Protein AF-A0A661MXR3-F1 (afdb_monomer)

Structure (mmCIF, N/CA/C/O backbone):
data_AF-A0A661MXR3-F1
#
_entry.id   AF-A0A661MXR3-F1
#
loop_
_atom_site.group_PDB
_atom_site.id
_atom_site.type_symbol
_atom_site.label_atom_id
_atom_site.label_alt_id
_atom_site.label_comp_id
_atom_site.label_asym_id
_atom_site.label_entity_id
_atom_site.label_seq_id
_atom_site.pdbx_PDB_ins_code
_atom_site.Cartn_x
_atom_site.Cartn_y
_atom_site.Cartn_z
_atom_site.occupancy
_atom_site.B_iso_or_equiv
_atom_site.auth_seq_id
_atom_site.auth_comp_id
_atom_site.auth_asym_id
_atom_site.auth_atom_id
_atom_site.pdbx_PDB_model_num
ATOM 1 N N . ASP A 1 1 ? 18.580 2.799 -24.606 1.00 58.06 1 ASP A N 1
ATOM 2 C CA . ASP A 1 1 ? 18.502 1.348 -24.754 1.00 58.06 1 ASP A CA 1
ATOM 3 C C . ASP A 1 1 ? 19.171 0.788 -23.527 1.00 58.06 1 ASP A C 1
ATOM 5 O O . ASP A 1 1 ? 20.392 0.805 -23.461 1.00 58.06 1 ASP A O 1
ATOM 9 N N . VAL A 1 2 ? 18.371 0.580 -22.491 1.00 58.44 2 VAL A N 1
ATOM 10 C CA . VAL A 1 2 ? 18.793 -0.063 -21.249 1.00 58.44 2 VAL A CA 1
ATOM 11 C C . VAL A 1 2 ? 17.597 -0.907 -20.871 1.00 58.44 2 VAL A C 1
ATOM 13 O O . VAL A 1 2 ? 16.638 -0.423 -20.278 1.00 58.44 2 VAL A O 1
ATOM 16 N N . ASP A 1 3 ? 17.638 -2.128 -21.373 1.00 71.06 3 ASP A N 1
ATOM 17 C CA . ASP A 1 3 ? 17.181 -3.261 -20.598 1.00 71.06 3 ASP A CA 1
ATOM 18 C C . ASP A 1 3 ? 17.838 -3.170 -19.209 1.00 71.06 3 ASP A C 1
ATOM 20 O O . ASP A 1 3 ? 19.036 -2.884 -19.102 1.00 71.06 3 ASP A O 1
ATOM 24 N N . CYS A 1 4 ? 17.045 -3.270 -18.146 1.00 84.00 4 CYS A N 1
ATOM 25 C CA . CYS A 1 4 ? 17.552 -3.149 -16.787 1.00 84.00 4 CYS A CA 1
ATOM 26 C C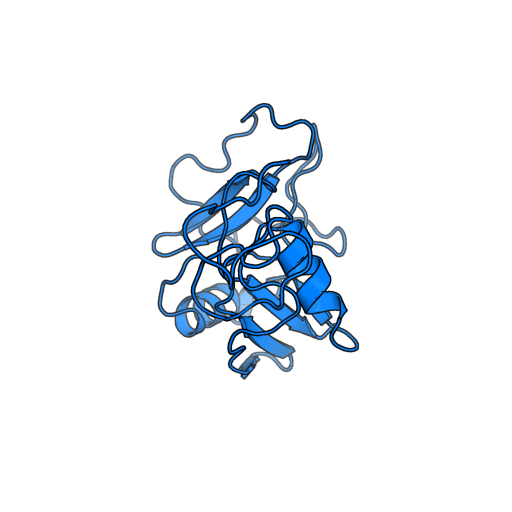 . CYS A 1 4 ? 18.459 -4.335 -16.410 1.00 84.00 4 CYS A C 1
ATOM 28 O O . CYS A 1 4 ? 19.285 -4.182 -15.503 1.00 84.00 4 CYS A O 1
ATOM 30 N N . ASP A 1 5 ? 18.405 -5.445 -17.160 1.00 83.00 5 ASP A N 1
ATOM 31 C CA . ASP A 1 5 ? 19.379 -6.534 -17.094 1.00 83.00 5 ASP A CA 1
ATOM 32 C C . ASP A 1 5 ? 19.699 -7.127 -18.483 1.00 83.00 5 ASP A C 1
ATOM 34 O O . ASP A 1 5 ? 19.143 -8.138 -18.895 1.00 83.00 5 ASP A O 1
ATOM 38 N N . ASP A 1 6 ? 20.712 -6.574 -19.168 1.00 83.19 6 ASP A N 1
ATOM 39 C CA . ASP A 1 6 ? 21.230 -7.080 -20.459 1.00 83.19 6 ASP A CA 1
ATOM 40 C C . ASP A 1 6 ? 21.645 -8.583 -20.450 1.00 83.19 6 ASP A C 1
ATOM 42 O O . ASP A 1 6 ? 21.959 -9.164 -21.500 1.00 83.19 6 ASP A O 1
ATOM 46 N N . GLY A 1 7 ? 21.762 -9.208 -19.270 1.00 87.56 7 GLY A N 1
ATOM 47 C CA . GLY A 1 7 ? 22.119 -10.613 -19.081 1.00 87.56 7 GLY A CA 1
ATOM 48 C C . GLY A 1 7 ? 20.931 -11.576 -19.040 1.00 87.56 7 GLY A C 1
ATOM 49 O O . GLY A 1 7 ? 21.141 -12.782 -19.240 1.00 87.56 7 GLY A O 1
ATOM 50 N N . ASP A 1 8 ? 19.714 -11.074 -18.827 1.00 88.38 8 ASP A N 1
ATOM 51 C CA . ASP A 1 8 ? 18.491 -11.867 -18.741 1.00 88.38 8 ASP A CA 1
ATOM 52 C C . ASP A 1 8 ? 17.531 -11.499 -19.876 1.00 88.38 8 ASP A C 1
ATOM 54 O O . ASP A 1 8 ? 17.196 -10.353 -20.098 1.00 88.38 8 ASP A O 1
ATOM 58 N N . ARG A 1 9 ? 17.073 -12.500 -20.629 1.00 89.44 9 ARG A N 1
ATOM 59 C CA . ARG A 1 9 ? 16.152 -12.273 -21.756 1.00 89.44 9 ARG A CA 1
ATOM 60 C C . ARG A 1 9 ? 14.691 -12.170 -21.331 1.00 89.44 9 ARG A C 1
ATOM 62 O O . ARG A 1 9 ? 13.852 -11.932 -22.195 1.00 89.44 9 ARG A O 1
ATOM 69 N N . ASP A 1 10 ? 14.398 -12.511 -20.080 1.00 90.38 10 ASP A N 1
ATOM 70 C CA . ASP A 1 10 ? 13.061 -12.435 -19.499 1.00 90.38 10 ASP A CA 1
ATOM 71 C C . ASP A 1 10 ? 12.839 -11.096 -18.776 1.00 90.38 10 ASP A C 1
ATOM 73 O O . ASP A 1 10 ? 11.707 -10.818 -18.388 1.00 90.38 10 ASP A O 1
ATOM 77 N N . IL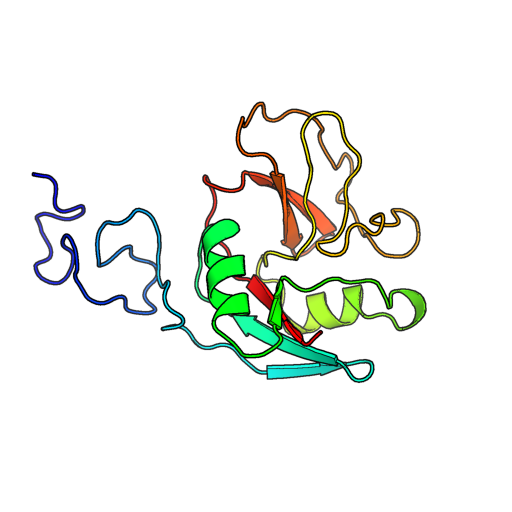E A 1 11 ? 13.895 -10.292 -18.615 1.00 92.25 11 ILE A N 1
ATOM 78 C CA . ILE A 1 11 ? 13.859 -8.933 -18.081 1.00 92.25 11 ILE A CA 1
ATOM 79 C C . ILE A 1 11 ? 14.088 -8.005 -19.267 1.00 92.25 11 ILE A C 1
ATOM 81 O O . ILE A 1 11 ? 15.059 -8.194 -19.982 1.00 92.25 11 ILE A O 1
ATOM 85 N N . HIS A 1 12 ? 13.144 -7.115 -19.555 1.00 91.44 12 HIS A N 1
ATOM 86 C CA . HIS A 1 12 ? 13.248 -6.105 -20.610 1.00 91.44 12 HIS A CA 1
ATOM 87 C C . HIS A 1 12 ? 11.999 -5.213 -20.611 1.00 91.44 12 HIS A C 1
ATOM 89 O O . HIS A 1 12 ? 10.927 -5.672 -20.220 1.00 91.44 12 HIS A O 1
ATOM 95 N N . PRO A 1 13 ? 12.051 -4.010 -21.218 1.00 93.00 13 PRO A N 1
ATOM 96 C CA . PRO A 1 13 ? 10.879 -3.164 -21.437 1.00 93.00 13 PRO A CA 1
ATOM 97 C C . PRO A 1 13 ? 9.631 -3.927 -21.914 1.00 93.00 13 PRO A C 1
ATOM 99 O O . PRO A 1 13 ? 9.623 -4.494 -23.015 1.00 93.00 13 PRO A O 1
ATOM 102 N N . GLY A 1 14 ? 8.578 -3.930 -21.093 1.00 88.56 14 GLY A N 1
ATOM 103 C CA . GLY A 1 14 ? 7.288 -4.567 -21.388 1.00 88.56 14 GLY A CA 1
ATOM 104 C C . GLY A 1 14 ? 7.259 -6.098 -21.289 1.00 88.56 14 GLY A C 1
ATOM 105 O O . GLY A 1 14 ? 6.407 -6.726 -21.933 1.00 88.56 14 GLY A O 1
ATOM 106 N N . ALA A 1 15 ? 8.191 -6.715 -20.555 1.00 92.62 15 ALA A N 1
ATOM 107 C CA . ALA A 1 15 ? 8.048 -8.101 -20.114 1.00 92.62 15 ALA A CA 1
ATOM 108 C C . ALA A 1 15 ? 6.822 -8.271 -19.191 1.00 92.62 15 ALA A C 1
ATOM 110 O O . ALA A 1 15 ? 6.113 -7.323 -18.879 1.00 92.62 15 ALA A O 1
ATOM 111 N N . ALA A 1 16 ? 6.508 -9.511 -18.815 1.00 91.94 16 ALA A N 1
ATOM 112 C CA . ALA A 1 16 ? 5.446 -9.769 -17.846 1.00 91.94 16 ALA A CA 1
ATOM 113 C C . ALA A 1 16 ? 6.056 -9.937 -16.456 1.00 91.94 16 ALA A C 1
ATOM 115 O O . ALA A 1 16 ? 6.914 -10.810 -16.293 1.00 91.94 16 ALA A O 1
ATOM 116 N N . GLU A 1 17 ? 5.539 -9.191 -15.483 1.00 91.81 17 GLU A N 1
ATOM 117 C CA . GLU A 1 17 ? 5.926 -9.332 -14.083 1.00 91.81 17 GLU A CA 1
ATOM 118 C C . GLU A 1 17 ? 5.698 -10.737 -13.534 1.00 91.81 17 GLU A C 1
ATOM 120 O O . GLU A 1 17 ? 4.746 -11.463 -13.872 1.00 91.81 17 GLU A O 1
ATOM 125 N N . ARG A 1 18 ? 6.587 -11.108 -12.622 1.00 91.31 18 ARG A N 1
ATOM 126 C CA . ARG A 1 18 ? 6.559 -12.334 -11.836 1.00 91.31 18 ARG A CA 1
ATOM 127 C C . ARG A 1 18 ? 6.728 -11.924 -10.391 1.00 91.31 18 ARG A C 1
ATOM 129 O O . ARG A 1 18 ? 7.462 -11.005 -10.122 1.00 91.31 18 ARG A O 1
ATOM 136 N N . CYS A 1 19 ? 6.101 -12.651 -9.470 1.00 91.12 19 CYS A N 1
ATOM 137 C CA . CYS A 1 19 ? 6.329 -12.447 -8.041 1.00 91.12 19 CYS A CA 1
ATOM 138 C C . CYS A 1 19 ? 7.705 -13.012 -7.628 1.00 91.12 19 CYS A C 1
ATOM 140 O O . CYS A 1 19 ? 7.780 -14.108 -7.054 1.00 91.12 19 CYS A O 1
ATOM 142 N N . ASP A 1 20 ? 8.783 -12.329 -8.006 1.00 90.56 20 ASP A N 1
ATOM 143 C CA . ASP A 1 20 ? 10.175 -12.717 -7.754 1.00 90.56 20 ASP A CA 1
ATOM 144 C C . ASP A 1 20 ? 11.054 -11.582 -7.189 1.00 90.56 20 ASP A C 1
ATOM 146 O O . ASP A 1 20 ? 12.213 -11.828 -6.829 1.00 90.56 20 ASP A O 1
ATOM 150 N N . GLY A 1 21 ? 10.487 -10.387 -7.001 1.00 87.75 21 GLY A N 1
ATOM 151 C CA . GLY A 1 21 ? 11.150 -9.218 -6.432 1.00 87.75 21 GLY A CA 1
ATOM 152 C C . GLY A 1 21 ? 12.089 -8.498 -7.404 1.00 87.75 21 GLY A C 1
ATOM 153 O O . GLY A 1 21 ? 12.871 -7.635 -6.963 1.00 87.75 21 GLY A O 1
ATOM 154 N N . ALA A 1 22 ? 12.059 -8.867 -8.688 1.00 89.81 22 ALA A N 1
ATOM 155 C CA . ALA A 1 22 ? 12.684 -8.132 -9.777 1.00 89.81 22 ALA A CA 1
ATOM 156 C C . ALA A 1 22 ? 11.663 -7.219 -10.472 1.00 89.81 22 ALA A C 1
ATOM 158 O O . ALA A 1 22 ? 10.463 -7.407 -10.358 1.00 89.81 22 ALA A O 1
ATOM 159 N N . ASP A 1 23 ? 12.183 -6.208 -11.159 1.00 90.19 23 ASP A N 1
ATOM 160 C CA . ASP A 1 23 ? 11.438 -5.369 -12.099 1.00 90.19 23 ASP A CA 1
ATOM 161 C C . ASP A 1 23 ? 11.628 -6.048 -13.460 1.00 90.19 23 ASP A C 1
ATOM 163 O O . ASP A 1 23 ? 12.707 -5.932 -14.055 1.00 90.19 23 ASP A O 1
ATOM 167 N N . ASN A 1 24 ? 10.696 -6.921 -13.860 1.00 91.88 24 ASN A N 1
ATOM 168 C CA . ASN A 1 24 ? 10.880 -7.714 -15.076 1.00 91.88 24 ASN A CA 1
ATOM 169 C C . ASN A 1 24 ? 10.642 -6.853 -16.317 1.00 91.88 24 ASN A C 1
ATOM 171 O O . ASN A 1 24 ? 11.283 -7.079 -17.347 1.00 91.88 24 ASN A O 1
ATOM 175 N N . ASP A 1 25 ? 9.730 -5.891 -16.244 1.00 93.06 25 ASP A N 1
ATOM 176 C CA . ASP A 1 25 ? 9.352 -5.055 -17.374 1.00 93.06 25 ASP A CA 1
ATOM 177 C C . ASP A 1 25 ? 10.120 -3.721 -17.476 1.00 93.06 25 ASP A C 1
ATOM 179 O O . ASP A 1 25 ? 9.945 -2.984 -18.454 1.00 93.06 25 ASP A O 1
ATOM 183 N N . CYS A 1 26 ? 11.045 -3.478 -16.544 1.00 90.62 26 CYS A N 1
ATOM 184 C CA . CYS A 1 26 ? 11.930 -2.322 -16.429 1.00 90.62 26 CYS A CA 1
ATOM 185 C C . CYS A 1 26 ? 11.194 -0.973 -16.345 1.00 90.62 26 CYS A C 1
ATOM 187 O O . CYS A 1 26 ? 11.698 0.035 -16.873 1.00 90.62 26 CYS A O 1
ATOM 189 N N . ASP A 1 27 ? 10.009 -0.933 -15.731 1.00 88.81 27 ASP A N 1
ATOM 190 C CA . ASP A 1 27 ? 9.222 0.291 -15.555 1.00 88.81 27 ASP A CA 1
ATOM 191 C C . ASP A 1 27 ? 9.547 1.071 -14.266 1.00 88.81 27 ASP A C 1
ATOM 193 O O . ASP A 1 27 ? 9.159 2.241 -14.131 1.00 88.81 27 ASP A O 1
ATOM 197 N N . GLY A 1 28 ? 10.357 0.482 -13.379 1.00 85.56 28 GLY A N 1
ATOM 198 C CA . GLY A 1 28 ? 10.746 1.041 -12.086 1.00 85.56 28 GLY A CA 1
ATOM 199 C C . GLY A 1 28 ? 9.929 0.525 -10.899 1.00 85.56 28 GLY A C 1
ATOM 200 O O . GLY A 1 28 ? 10.173 0.980 -9.776 1.00 85.56 28 GLY A O 1
ATOM 201 N N . SER A 1 29 ? 9.006 -0.404 -11.130 1.00 84.81 29 SER A N 1
ATOM 202 C CA . SER A 1 29 ? 8.191 -1.097 -10.130 1.00 84.81 29 SER A CA 1
ATOM 203 C C . SER A 1 29 ? 8.545 -2.581 -10.123 1.00 84.81 29 SER A C 1
ATOM 205 O O . SER A 1 29 ? 9.214 -3.076 -11.017 1.00 84.81 29 SER A O 1
ATOM 207 N N . ARG A 1 30 ? 8.196 -3.295 -9.055 1.00 89.00 30 ARG A N 1
ATOM 208 C CA . ARG A 1 30 ? 8.478 -4.730 -8.948 1.00 89.00 30 ARG A CA 1
ATOM 209 C C . ARG A 1 30 ? 7.215 -5.459 -8.576 1.00 89.00 30 ARG A C 1
ATOM 211 O O . ARG A 1 30 ? 6.523 -5.036 -7.647 1.00 89.00 30 ARG A O 1
ATOM 218 N N . ASP A 1 31 ? 6.974 -6.597 -9.208 1.00 87.94 31 ASP A N 1
ATOM 219 C CA . ASP A 1 31 ? 5.842 -7.461 -8.896 1.00 87.94 31 ASP A CA 1
ATOM 220 C C . ASP A 1 31 ? 4.476 -6.728 -8.942 1.00 87.94 31 ASP A C 1
ATOM 222 O O . ASP A 1 31 ? 3.531 -7.095 -8.218 1.00 87.94 31 ASP A O 1
ATOM 226 N N . GLU A 1 32 ? 4.343 -5.662 -9.738 1.00 85.06 32 GLU A N 1
ATOM 227 C CA . GLU A 1 32 ? 3.104 -4.899 -9.837 1.00 85.06 32 GLU A CA 1
ATOM 228 C C . GLU A 1 32 ? 2.023 -5.658 -10.634 1.00 85.06 32 GLU A C 1
ATOM 230 O O . GLU A 1 32 ? 2.118 -6.849 -10.939 1.00 85.06 32 GLU A O 1
ATOM 235 N N . GLY A 1 33 ? 0.860 -5.034 -10.839 1.00 81.06 33 GLY A N 1
ATOM 236 C CA . GLY A 1 33 ? -0.256 -5.683 -11.543 1.00 81.06 33 GLY A CA 1
ATOM 237 C C . GLY A 1 33 ? -0.934 -6.836 -10.782 1.00 81.06 33 GLY A C 1
ATOM 238 O O . GLY A 1 33 ? -1.797 -7.518 -11.338 1.00 81.06 33 GLY A O 1
ATOM 239 N N . GLY A 1 34 ? -0.603 -7.045 -9.503 1.00 79.94 34 GLY A N 1
ATOM 240 C CA . GLY A 1 34 ? -1.254 -8.041 -8.645 1.00 79.94 34 GLY A CA 1
ATOM 241 C C . GLY A 1 34 ? -0.810 -9.482 -8.916 1.00 79.94 34 GLY A C 1
ATOM 242 O O . GLY A 1 34 ? -1.594 -10.412 -8.712 1.00 79.94 34 GLY A O 1
ATOM 243 N N . VAL A 1 35 ? 0.427 -9.678 -9.384 1.00 85.56 35 VAL A N 1
ATOM 244 C CA . VAL A 1 35 ? 0.997 -11.012 -9.653 1.00 85.56 35 VAL A CA 1
ATOM 245 C C . VAL A 1 35 ? 1.333 -11.792 -8.377 1.00 85.56 35 VAL A C 1
ATOM 247 O O . VAL A 1 35 ? 1.345 -13.027 -8.391 1.00 85.56 35 VAL A O 1
ATOM 250 N N . CYS A 1 36 ? 1.581 -11.097 -7.263 1.00 88.50 36 CYS A N 1
ATOM 251 C CA . CYS A 1 36 ? 1.878 -11.723 -5.978 1.00 88.50 36 CYS A CA 1
ATOM 252 C C . CYS A 1 36 ? 0.632 -12.154 -5.190 1.00 88.50 36 CYS A C 1
ATOM 254 O O . CYS A 1 36 ? -0.446 -11.571 -5.329 1.00 88.50 36 CYS A O 1
ATOM 256 N N . PRO A 1 37 ? 0.771 -13.147 -4.287 1.00 88.75 37 PRO A N 1
ATOM 257 C CA . PRO A 1 37 ? -0.287 -13.510 -3.359 1.00 88.75 37 PRO A CA 1
ATOM 258 C C . PRO A 1 37 ? -0.747 -12.328 -2.499 1.00 88.75 37 PRO A C 1
ATOM 260 O O . PRO A 1 37 ? 0.056 -11.615 -1.901 1.00 88.75 37 PRO A O 1
ATOM 263 N N . CYS A 1 38 ? -2.063 -12.217 -2.354 1.00 91.50 38 CYS A N 1
ATOM 264 C CA . CYS A 1 38 ? -2.706 -11.297 -1.426 1.00 91.50 38 CYS A CA 1
ATOM 265 C C . CYS A 1 38 ? -3.647 -12.079 -0.498 1.00 91.50 38 CYS A C 1
ATOM 267 O O . CYS A 1 38 ? -4.847 -12.175 -0.779 1.00 91.50 38 CYS A O 1
ATOM 269 N N . PRO A 1 39 ? -3.137 -12.710 0.580 1.00 93.50 39 PRO A N 1
ATOM 270 C CA . PRO A 1 39 ? -3.984 -13.327 1.590 1.00 93.50 39 PRO A CA 1
ATOM 271 C C . PRO A 1 39 ? -5.096 -12.396 2.075 1.00 93.50 39 PRO A C 1
ATOM 273 O O . PRO A 1 39 ? -4.874 -11.217 2.345 1.00 93.50 39 PRO A O 1
ATOM 276 N N . THR A 1 40 ? -6.301 -12.949 2.195 1.00 94.75 40 THR A N 1
ATOM 277 C CA . THR A 1 40 ? -7.486 -12.225 2.656 1.00 94.75 40 THR A CA 1
ATOM 278 C C . THR A 1 40 ? -7.765 -12.530 4.121 1.00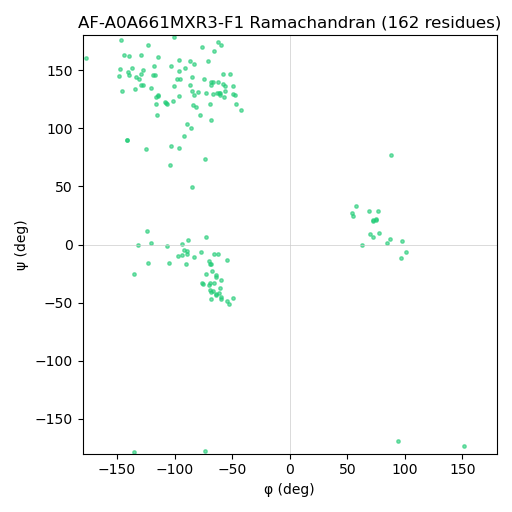 94.75 40 THR A C 1
ATOM 280 O O . THR A 1 40 ? -7.760 -13.698 4.518 1.00 94.75 40 THR A O 1
ATOM 283 N N . ALA A 1 41 ? -8.090 -11.507 4.909 1.00 95.00 41 ALA A N 1
ATOM 284 C CA . ALA A 1 41 ? -8.609 -11.682 6.262 1.00 95.00 41 ALA A CA 1
ATOM 285 C C . ALA A 1 41 ? -9.669 -10.624 6.595 1.00 95.00 41 ALA A C 1
ATOM 287 O O . ALA A 1 41 ? -9.783 -9.609 5.915 1.00 95.00 41 ALA A O 1
ATOM 288 N N . THR A 1 42 ? -10.466 -10.872 7.633 1.00 95.06 42 THR A N 1
ATOM 289 C CA . THR A 1 42 ? -11.566 -9.984 8.041 1.00 95.06 42 THR A CA 1
ATOM 2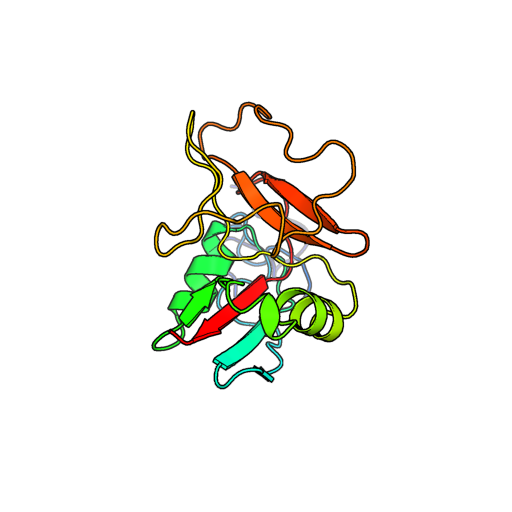90 C C . THR A 1 42 ? -11.466 -9.626 9.516 1.00 95.06 42 THR A C 1
ATOM 292 O O . THR A 1 42 ? -11.264 -10.519 10.344 1.00 95.06 42 THR A O 1
ATOM 295 N N . HIS A 1 43 ? -11.703 -8.360 9.849 1.00 93.38 43 HIS A N 1
ATOM 296 C CA . HIS A 1 43 ? -11.750 -7.842 11.220 1.00 93.38 43 HIS A CA 1
ATOM 297 C C . HIS A 1 43 ? -12.747 -6.692 11.295 1.00 93.38 43 HIS A C 1
ATOM 299 O O . HIS A 1 43 ? -12.924 -5.988 10.314 1.00 93.38 43 HIS A O 1
ATOM 305 N N . GLY A 1 44 ? -13.468 -6.539 12.406 1.00 90.50 44 GLY A N 1
ATOM 306 C CA . GLY A 1 44 ? -14.413 -5.421 12.577 1.00 90.50 44 GLY A CA 1
ATOM 307 C C . GLY A 1 44 ? -15.606 -5.368 11.602 1.00 90.50 44 GLY A C 1
ATOM 308 O O . GLY A 1 44 ? -16.456 -4.505 11.747 1.00 90.50 44 GLY A O 1
ATOM 309 N N . GLY A 1 45 ? -15.728 -6.305 10.654 1.00 89.94 45 GLY A N 1
ATOM 310 C CA . GLY A 1 45 ? -16.686 -6.226 9.539 1.00 89.94 45 GLY A CA 1
ATOM 311 C C . GLY A 1 45 ? -16.054 -5.783 8.213 1.00 89.94 45 GLY A C 1
ATOM 312 O O . GLY A 1 45 ? -16.711 -5.871 7.180 1.00 89.94 45 GLY A O 1
ATOM 313 N N . HIS A 1 46 ? -14.777 -5.407 8.241 1.00 90.94 46 HIS A N 1
ATOM 314 C CA . HIS A 1 46 ? -13.962 -5.007 7.104 1.00 90.94 46 HIS A CA 1
ATOM 315 C C . HIS A 1 46 ? -13.227 -6.217 6.516 1.00 90.94 46 HIS A C 1
ATOM 317 O O . HIS A 1 46 ? -12.950 -7.207 7.209 1.00 90.94 46 HIS A O 1
ATOM 323 N N . THR A 1 47 ? -12.935 -6.153 5.216 1.00 95.12 47 THR A N 1
ATOM 324 C CA . THR A 1 47 ? -12.164 -7.175 4.496 1.00 95.12 47 THR A CA 1
ATOM 325 C C . THR A 1 47 ? -10.848 -6.578 4.036 1.00 95.12 47 THR A C 1
ATOM 327 O O . THR A 1 47 ? -10.846 -5.559 3.354 1.00 95.12 47 THR A O 1
ATOM 330 N N . TYR A 1 48 ? -9.752 -7.261 4.352 1.00 95.88 48 TYR A N 1
ATOM 331 C CA . TYR A 1 48 ? -8.397 -6.810 4.074 1.00 95.88 48 TYR A CA 1
ATOM 332 C C . TYR A 1 48 ? -7.674 -7.779 3.146 1.00 95.88 48 TYR A C 1
ATOM 334 O O . T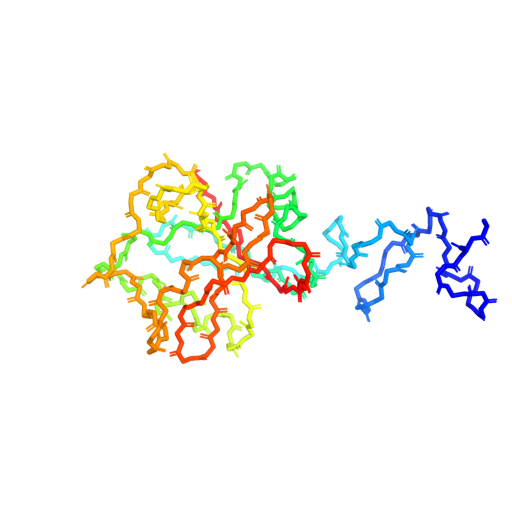YR A 1 48 ? -7.849 -9.000 3.254 1.00 95.88 48 TYR A O 1
ATOM 342 N N . PHE A 1 49 ? -6.815 -7.236 2.289 1.00 95.38 49 PHE A N 1
ATOM 343 C CA . PHE A 1 49 ? -5.835 -7.990 1.512 1.00 95.38 49 PHE A CA 1
ATOM 344 C C . PHE A 1 49 ? -4.426 -7.616 1.958 1.00 95.38 49 PHE A C 1
ATOM 346 O O . PHE A 1 49 ? -4.086 -6.439 1.984 1.00 95.38 49 PHE A O 1
ATOM 353 N N . PHE A 1 50 ? -3.612 -8.616 2.285 1.00 94.31 50 PHE A N 1
ATOM 354 C CA . PHE A 1 50 ? -2.222 -8.449 2.711 1.00 94.31 50 PHE A CA 1
ATOM 355 C C . PHE A 1 50 ? -1.301 -8.821 1.556 1.00 94.31 50 PHE A C 1
ATOM 357 O O . PHE A 1 50 ? -0.890 -9.969 1.434 1.00 94.31 50 PHE A O 1
ATOM 364 N N . CYS A 1 51 ? -1.035 -7.885 0.658 1.00 93.00 51 CYS A N 1
ATOM 365 C CA . CYS A 1 51 ? -0.277 -8.162 -0.552 1.00 93.00 51 CYS A CA 1
ATOM 366 C C . CYS A 1 51 ? 1.226 -8.120 -0.284 1.00 93.00 51 CYS A C 1
ATOM 368 O O . CYS A 1 51 ? 1.744 -7.154 0.274 1.00 93.00 51 CYS A O 1
ATOM 370 N N . VAL A 1 52 ? 1.924 -9.181 -0.694 1.00 89.44 52 VAL A N 1
ATOM 371 C CA . VAL A 1 52 ? 3.374 -9.325 -0.466 1.00 89.44 52 VAL A CA 1
ATOM 372 C C . VAL A 1 52 ? 4.236 -8.791 -1.612 1.00 89.44 52 VAL A C 1
ATOM 374 O O . VAL A 1 52 ? 5.453 -8.788 -1.472 1.00 89.44 52 VAL A O 1
ATOM 377 N N . ALA A 1 53 ? 3.622 -8.352 -2.719 1.00 89.50 53 ALA A N 1
ATOM 378 C CA . ALA A 1 53 ? 4.327 -7.637 -3.785 1.00 89.50 53 ALA A CA 1
ATOM 379 C C . ALA A 1 53 ? 5.002 -6.400 -3.199 1.00 89.50 53 ALA A C 1
ATOM 381 O O . ALA A 1 53 ? 4.338 -5.599 -2.535 1.00 89.50 53 ALA A O 1
ATOM 382 N N . THR A 1 54 ? 6.303 -6.254 -3.437 1.00 89.38 54 THR A N 1
ATOM 383 C CA . THR A 1 54 ? 7.042 -5.087 -2.968 1.00 89.38 54 THR A CA 1
ATOM 384 C C . THR A 1 54 ? 6.981 -4.004 -4.023 1.00 89.38 54 THR A C 1
ATOM 386 O O . THR A 1 54 ? 7.705 -4.068 -5.005 1.00 89.38 54 THR A O 1
ATOM 389 N N . VAL A 1 55 ? 6.149 -2.998 -3.788 1.00 89.38 55 VAL A N 1
ATOM 390 C CA . VAL A 1 55 ? 5.953 -1.868 -4.700 1.00 89.38 55 VAL A CA 1
ATOM 391 C C . VAL A 1 55 ? 6.092 -0.551 -3.948 1.00 89.38 55 VAL A C 1
ATOM 393 O O . VAL A 1 55 ? 6.000 -0.491 -2.713 1.00 89.38 55 VAL A O 1
ATOM 396 N N . ASN A 1 56 ? 6.278 0.530 -4.696 1.00 87.25 56 ASN A N 1
ATOM 397 C CA . ASN A 1 56 ? 6.170 1.871 -4.151 1.00 87.25 56 ASN A CA 1
ATOM 398 C C . ASN A 1 56 ? 4.711 2.161 -3.718 1.00 87.25 56 ASN A C 1
ATOM 400 O O . ASN A 1 56 ? 3.769 1.436 -4.050 1.00 87.25 56 ASN A O 1
ATOM 404 N N . TRP A 1 57 ? 4.495 3.229 -2.950 1.00 89.00 57 TRP A N 1
ATOM 405 C CA . TRP A 1 57 ? 3.175 3.494 -2.363 1.00 89.00 57 TRP A CA 1
ATOM 406 C C . TRP A 1 57 ? 2.087 3.801 -3.408 1.00 89.00 57 TRP A C 1
ATOM 408 O O . TRP A 1 57 ? 0.915 3.466 -3.210 1.00 89.00 57 TRP A O 1
ATOM 418 N N . TYR A 1 58 ? 2.448 4.444 -4.522 1.00 87.00 58 TYR A N 1
ATOM 419 C CA . TYR A 1 58 ? 1.495 4.780 -5.582 1.00 87.00 58 TYR A CA 1
ATOM 420 C C . TYR A 1 58 ? 0.987 3.527 -6.290 1.00 87.00 58 TYR A C 1
ATOM 422 O O . TYR A 1 58 ? -0.219 3.411 -6.538 1.00 87.00 58 TYR A O 1
ATOM 430 N N . ASP A 1 59 ? 1.875 2.574 -6.553 1.00 89.56 59 ASP A N 1
ATOM 431 C CA . ASP A 1 59 ? 1.512 1.315 -7.197 1.00 89.56 59 ASP A CA 1
ATOM 432 C C . ASP A 1 59 ? 0.792 0.377 -6.237 1.00 89.56 59 ASP A C 1
ATOM 434 O O . ASP A 1 59 ? -0.191 -0.247 -6.634 1.00 89.56 59 ASP A O 1
ATOM 438 N N . ALA A 1 60 ? 1.145 0.389 -4.947 1.00 91.69 60 ALA A N 1
ATOM 439 C CA . ALA A 1 60 ? 0.357 -0.264 -3.902 1.00 91.69 60 ALA A CA 1
ATOM 440 C C . ALA A 1 60 ? -1.101 0.221 -3.921 1.00 91.69 60 ALA A C 1
ATOM 442 O O . ALA A 1 60 ? -2.050 -0.568 -3.956 1.00 91.69 60 ALA A O 1
ATOM 443 N N . ARG A 1 61 ? -1.295 1.545 -3.965 1.00 92.25 61 ARG A N 1
ATOM 444 C CA . ARG A 1 61 ? -2.628 2.148 -4.041 1.00 92.25 61 ARG A CA 1
ATOM 445 C C . ARG A 1 61 ? -3.357 1.786 -5.328 1.00 92.25 61 ARG A C 1
ATOM 447 O O . ARG A 1 61 ? -4.550 1.481 -5.301 1.00 92.25 61 ARG A O 1
ATOM 454 N N . THR A 1 62 ? -2.655 1.830 -6.455 1.00 91.44 62 THR A N 1
ATOM 455 C CA . THR A 1 62 ? -3.205 1.458 -7.762 1.00 91.44 62 THR A CA 1
ATOM 456 C C . THR A 1 62 ? -3.647 -0.004 -7.773 1.00 91.44 62 THR A C 1
ATOM 458 O O . THR A 1 62 ? -4.749 -0.297 -8.239 1.00 91.44 62 THR A O 1
ATOM 461 N N . ALA A 1 63 ? -2.858 -0.903 -7.183 1.00 91.50 63 ALA A N 1
ATOM 462 C CA . ALA A 1 63 ? -3.182 -2.317 -7.053 1.00 91.50 63 ALA A CA 1
ATOM 463 C C . ALA A 1 63 ? -4.415 -2.554 -6.168 1.00 91.50 63 ALA A C 1
ATOM 465 O O . ALA A 1 63 ? -5.300 -3.319 -6.556 1.00 91.50 63 ALA A O 1
ATOM 466 N N . CYS A 1 64 ? -4.541 -1.852 -5.034 1.00 94.19 64 CYS A N 1
ATOM 467 C CA . CYS A 1 64 ? -5.762 -1.915 -4.225 1.00 94.19 64 CYS A CA 1
ATOM 468 C C . CYS A 1 64 ? -6.986 -1.451 -5.024 1.00 94.19 64 CYS A C 1
ATOM 470 O O . CYS A 1 64 ? -7.988 -2.156 -5.087 1.00 94.19 64 CYS A O 1
ATOM 472 N N . ARG A 1 65 ? -6.876 -0.321 -5.729 1.00 93.38 65 ARG A N 1
ATOM 473 C CA . ARG A 1 65 ? -7.966 0.265 -6.529 1.00 93.38 65 ARG A CA 1
ATOM 474 C C . ARG A 1 65 ? -8.341 -0.523 -7.779 1.00 93.38 65 ARG A C 1
ATOM 476 O O . ARG A 1 65 ? -9.409 -0.292 -8.346 1.00 93.38 65 ARG A O 1
ATOM 483 N N . ALA A 1 66 ? -7.485 -1.438 -8.228 1.00 90.81 66 ALA A N 1
ATOM 484 C CA . ALA A 1 66 ? -7.833 -2.389 -9.276 1.00 90.81 66 ALA A CA 1
ATOM 485 C C . ALA A 1 66 ? -8.905 -3.389 -8.800 1.00 90.81 66 ALA A C 1
ATOM 487 O O . ALA A 1 66 ? -9.638 -3.947 -9.621 1.00 90.81 66 ALA A O 1
ATOM 488 N N . GLN A 1 67 ? -9.034 -3.586 -7.483 1.00 88.44 67 GLN A N 1
ATOM 489 C CA . GLN A 1 67 ? -10.116 -4.353 -6.878 1.00 88.44 67 GLN A CA 1
ATOM 490 C C . GLN A 1 67 ? -11.350 -3.467 -6.668 1.00 88.44 67 GLN A C 1
ATOM 492 O O . GLN A 1 67 ? -11.270 -2.277 -6.366 1.00 88.44 67 GLN A O 1
ATOM 497 N N . THR A 1 68 ? -12.537 -4.049 -6.835 1.00 90.06 68 THR A N 1
ATOM 498 C CA . THR A 1 68 ? -13.791 -3.297 -6.683 1.00 90.06 68 THR A CA 1
ATOM 499 C C . THR A 1 68 ? -14.014 -2.915 -5.222 1.00 90.06 68 THR A C 1
ATOM 501 O O . THR A 1 68 ? -14.169 -3.808 -4.395 1.00 90.06 68 THR A O 1
ATOM 504 N N . ASN A 1 69 ? -14.121 -1.610 -4.950 1.00 91.62 69 ASN A N 1
ATOM 505 C CA . ASN A 1 69 ? -14.340 -1.005 -3.627 1.00 91.62 69 ASN A CA 1
ATOM 506 C C . ASN A 1 69 ? -13.163 -1.124 -2.647 1.00 91.62 69 ASN A C 1
ATOM 508 O O . ASN A 1 69 ? -13.406 -1.171 -1.451 1.00 91.62 69 ASN A O 1
ATOM 512 N N . TYR A 1 70 ? -11.918 -1.181 -3.124 1.00 94.69 70 TYR A N 1
ATOM 513 C CA . TYR A 1 70 ? -10.743 -1.181 -2.247 1.00 94.69 70 TYR A CA 1
ATOM 514 C C . TYR A 1 70 ? -9.861 0.055 -2.468 1.00 94.69 70 TYR A C 1
ATOM 516 O O . TYR A 1 70 ? -9.686 0.522 -3.598 1.00 94.69 70 TYR A O 1
ATOM 524 N N . ASP A 1 71 ? -9.241 0.535 -1.394 1.00 95.56 71 ASP A N 1
ATOM 525 C CA . ASP A 1 71 ? -8.098 1.458 -1.406 1.00 95.56 71 ASP A CA 1
ATOM 526 C C . ASP A 1 71 ? -7.061 0.951 -0.374 1.00 95.56 71 ASP A C 1
ATOM 528 O O . ASP A 1 71 ? -7.231 -0.124 0.215 1.00 95.56 71 ASP A O 1
ATOM 532 N N . LEU A 1 72 ? -5.943 1.658 -0.187 1.00 95.12 72 LEU A N 1
ATOM 533 C CA . LEU A 1 72 ? -5.016 1.322 0.905 1.00 95.12 72 LEU A CA 1
ATOM 534 C C . LEU A 1 72 ? -5.700 1.487 2.266 1.00 95.12 72 LEU A C 1
ATOM 536 O O . LEU A 1 72 ? -6.394 2.478 2.487 1.00 95.12 72 LEU A O 1
ATOM 540 N N . ALA A 1 73 ? -5.428 0.553 3.178 1.00 94.38 73 ALA A N 1
ATOM 541 C CA . ALA A 1 73 ? -6.126 0.440 4.454 1.00 94.38 73 ALA A CA 1
ATOM 542 C C . ALA A 1 73 ? -6.035 1.701 5.325 1.00 94.38 73 ALA A C 1
ATOM 544 O O . ALA A 1 73 ? -4.960 2.303 5.469 1.00 94.38 73 ALA A O 1
ATOM 545 N N . ILE A 1 74 ? -7.164 2.055 5.936 1.00 90.19 74 ILE A N 1
ATOM 546 C CA . ILE A 1 74 ? -7.350 3.196 6.829 1.00 90.19 74 ILE A CA 1
ATOM 547 C C . ILE A 1 74 ? -7.687 2.647 8.213 1.00 90.19 74 ILE A C 1
ATOM 549 O O . ILE A 1 74 ? -8.757 2.105 8.438 1.00 90.19 74 ILE A O 1
ATOM 553 N N . LEU A 1 75 ? -6.771 2.804 9.168 1.00 87.94 75 LEU A N 1
ATOM 554 C CA . LEU A 1 75 ? -6.907 2.142 10.466 1.00 87.94 75 LEU A CA 1
ATOM 555 C C . LEU A 1 75 ? -7.531 3.086 11.502 1.00 87.94 75 LEU A C 1
ATOM 557 O O . LEU A 1 75 ? -6.819 3.748 12.269 1.00 87.94 75 LEU A O 1
ATOM 561 N N . GLU A 1 76 ? -8.858 3.185 11.495 1.00 83.12 76 GLU A N 1
ATOM 562 C CA . GLU A 1 76 ? -9.640 4.077 12.365 1.00 83.12 76 GLU A CA 1
ATOM 563 C C . GLU A 1 76 ? -10.369 3.373 13.516 1.00 83.12 76 GLU A C 1
ATOM 565 O O . GLU A 1 76 ? -10.714 4.017 14.516 1.00 83.12 76 GLU A O 1
ATOM 570 N N . ASP A 1 77 ? -10.523 2.049 13.460 1.00 84.75 77 ASP A N 1
ATOM 571 C CA . ASP A 1 77 ? -11.216 1.239 14.467 1.00 84.75 77 ASP A CA 1
ATOM 572 C C . ASP A 1 77 ? -10.290 0.856 15.632 1.00 84.75 77 ASP A C 1
ATOM 574 O O . ASP A 1 77 ? -10.182 -0.279 16.114 1.00 84.75 77 ASP A O 1
ATOM 578 N N . CYS A 1 78 ? -9.609 1.862 16.162 1.00 79.12 78 CYS A N 1
ATOM 579 C CA . CYS A 1 78 ? -8.514 1.679 17.107 1.00 79.12 78 CYS A CA 1
ATOM 580 C C . CYS A 1 78 ? -8.994 1.171 18.467 1.00 79.12 78 CYS A C 1
ATOM 582 O O . CYS A 1 78 ? -8.332 0.355 19.109 1.00 79.12 78 CYS A O 1
ATOM 584 N N . ALA A 1 79 ? -10.197 1.579 18.884 1.00 81.12 79 ALA A N 1
ATOM 585 C CA . ALA A 1 79 ? -10.848 1.041 20.077 1.00 81.12 79 ALA A CA 1
ATOM 586 C C . ALA A 1 79 ? -11.170 -0.461 19.947 1.00 81.12 79 ALA A C 1
ATOM 588 O O . ALA A 1 79 ? -11.231 -1.162 20.958 1.00 81.12 79 ALA A O 1
ATOM 589 N N . ALA A 1 80 ? -11.345 -0.959 18.718 1.00 84.94 80 ALA A N 1
ATOM 590 C CA . ALA A 1 80 ? -11.536 -2.374 18.415 1.00 84.94 80 ALA A CA 1
ATOM 591 C C . ALA A 1 80 ? -10.207 -3.124 18.184 1.00 84.94 80 ALA A C 1
ATOM 593 O O . ALA A 1 80 ? -10.216 -4.317 17.875 1.00 84.94 80 ALA A O 1
ATOM 594 N N . GLY A 1 81 ? -9.063 -2.454 18.360 1.00 86.44 81 GLY A N 1
ATOM 595 C CA . GLY A 1 81 ? -7.734 -3.050 18.239 1.00 86.44 81 GLY A CA 1
ATOM 596 C C . GLY A 1 81 ? -7.313 -3.373 16.805 1.00 86.44 81 GLY A C 1
ATOM 597 O O . GLY A 1 81 ? -6.416 -4.195 16.627 1.00 86.44 81 GLY A O 1
ATOM 598 N N . GLU A 1 82 ? -7.940 -2.748 15.806 1.00 89.19 82 GLU A N 1
ATOM 599 C CA . GLU A 1 82 ? -7.639 -2.955 14.386 1.00 89.19 82 GLU A CA 1
ATOM 600 C C . GLU A 1 82 ? -6.139 -2.786 14.052 1.00 89.19 82 GLU A C 1
ATOM 602 O O . GLU A 1 82 ? -5.573 -3.745 13.523 1.00 89.19 82 GLU A O 1
ATOM 607 N N . PRO A 1 83 ? -5.437 -1.695 14.438 1.00 86.38 83 PRO A N 1
ATOM 608 C CA . PRO A 1 83 ? -3.994 -1.555 14.210 1.00 86.38 83 PRO A CA 1
ATOM 609 C C . PRO A 1 83 ? -3.148 -2.763 14.636 1.00 86.38 83 PRO A C 1
ATOM 611 O O . PRO A 1 83 ? -2.307 -3.249 13.881 1.00 86.38 83 PRO A O 1
ATOM 614 N N . ASN A 1 84 ? -3.404 -3.290 15.836 1.00 85.69 84 ASN A N 1
ATOM 615 C CA . ASN A 1 84 ? -2.667 -4.433 16.381 1.00 85.69 84 ASN A CA 1
ATOM 616 C C . ASN A 1 84 ? -3.000 -5.728 15.634 1.00 85.69 84 ASN A C 1
ATOM 618 O O . ASN A 1 84 ? -2.144 -6.599 15.470 1.00 85.69 84 ASN A O 1
ATOM 622 N N . TRP A 1 85 ? -4.251 -5.870 15.197 1.00 90.44 85 TRP A N 1
ATOM 623 C CA . TRP A 1 85 ? -4.680 -7.022 14.419 1.00 90.44 85 TRP A CA 1
ATOM 624 C C . TRP A 1 85 ? -4.042 -7.022 13.025 1.00 90.44 85 TRP A C 1
ATOM 626 O O . TRP A 1 85 ? -3.478 -8.045 12.632 1.00 90.44 85 TRP A O 1
ATOM 636 N N . VAL A 1 86 ? -4.051 -5.880 12.325 1.00 90.75 86 VAL A N 1
ATOM 637 C CA . VAL A 1 86 ? -3.419 -5.712 11.004 1.00 90.75 86 VAL A CA 1
ATOM 638 C C . VAL A 1 86 ? -1.917 -5.997 11.090 1.00 90.75 86 VAL A C 1
ATOM 640 O O . VAL A 1 86 ? -1.398 -6.782 10.294 1.00 90.75 86 VAL A O 1
ATOM 643 N N . GLN A 1 87 ? -1.228 -5.476 12.112 1.00 87.06 87 GLN A N 1
ATOM 644 C CA . GLN A 1 87 ? 0.191 -5.771 12.350 1.00 87.06 87 GLN A CA 1
ATOM 645 C C . GLN A 1 87 ? 0.446 -7.268 12.599 1.00 87.06 87 GLN A C 1
ATOM 647 O O . GLN A 1 87 ? 1.443 -7.820 12.129 1.00 87.06 87 GLN A O 1
ATOM 652 N N . GLY A 1 88 ? -0.463 -7.944 13.308 1.00 88.94 88 GLY A N 1
ATOM 653 C CA . GLY A 1 88 ? -0.394 -9.387 13.538 1.00 88.94 88 GLY A CA 1
ATOM 654 C C . GLY A 1 88 ? -0.577 -10.215 12.262 1.00 88.94 88 GLY A C 1
ATOM 655 O O . GLY A 1 88 ? 0.131 -11.202 12.075 1.00 88.94 88 GLY A O 1
ATOM 656 N N . GLN A 1 89 ? -1.489 -9.812 11.371 1.00 91.56 89 GLN A N 1
ATOM 657 C CA . GLN A 1 89 ? -1.707 -10.485 10.083 1.00 91.56 89 GLN A CA 1
ATOM 658 C C . GLN A 1 89 ? -0.534 -10.287 9.118 1.00 91.56 89 GLN A C 1
ATOM 660 O O . GLN A 1 89 ? -0.105 -11.246 8.476 1.00 91.56 89 GLN A O 1
ATOM 665 N N . ALA A 1 90 ? 0.049 -9.085 9.090 1.00 87.31 90 ALA A N 1
ATOM 666 C CA . ALA A 1 90 ? 1.243 -8.783 8.302 1.00 87.31 90 ALA A CA 1
ATOM 667 C C . ALA A 1 90 ? 2.478 -9.603 8.726 1.00 87.31 90 ALA A C 1
ATOM 669 O O . ALA A 1 90 ? 3.500 -9.567 8.051 1.00 87.31 90 ALA A O 1
ATOM 670 N N . SER A 1 91 ? 2.407 -10.351 9.838 1.00 79.50 91 SER A N 1
ATOM 671 C CA . SER A 1 91 ? 3.476 -11.235 10.330 1.00 79.50 91 SER A CA 1
ATOM 672 C C . SER A 1 91 ? 4.824 -10.531 10.531 1.00 79.50 91 SER A C 1
ATOM 674 O O . SER A 1 91 ? 5.873 -11.170 10.539 1.00 79.50 91 SER A O 1
ATOM 676 N N . GLY A 1 92 ? 4.791 -9.212 10.741 1.00 74.62 92 GLY A N 1
ATOM 677 C CA . GLY A 1 92 ? 5.975 -8.381 10.920 1.00 74.62 92 GLY A CA 1
ATOM 678 C C . GLY A 1 92 ? 6.640 -7.891 9.632 1.00 74.62 92 GLY A C 1
ATOM 679 O O . GLY A 1 92 ? 7.631 -7.162 9.714 1.00 74.62 92 GLY A O 1
ATOM 680 N N . GLU A 1 93 ? 6.090 -8.228 8.468 1.00 83.38 93 GLU A N 1
ATOM 681 C CA . GLU A 1 93 ? 6.531 -7.641 7.211 1.00 83.38 93 GLU A CA 1
ATOM 682 C C . GLU A 1 93 ? 6.144 -6.152 7.156 1.00 83.38 93 GLU A C 1
ATOM 684 O O . GLU A 1 93 ? 5.061 -5.769 7.620 1.00 83.38 93 GLU A O 1
ATOM 689 N N . PRO A 1 94 ? 7.028 -5.288 6.635 1.00 87.00 94 PRO A N 1
ATOM 690 C CA . PRO A 1 94 ? 6.721 -3.883 6.430 1.00 87.00 94 PRO A CA 1
ATOM 691 C C . PRO A 1 94 ? 5.646 -3.724 5.350 1.00 87.00 94 PRO A C 1
ATOM 693 O O . PRO A 1 94 ? 5.771 -4.284 4.261 1.00 87.00 94 PRO A O 1
ATOM 696 N N . MET A 1 95 ? 4.598 -2.961 5.661 1.00 90.62 95 MET A N 1
ATOM 697 C CA . MET A 1 95 ? 3.431 -2.811 4.794 1.00 90.62 95 MET A CA 1
ATOM 698 C C . MET A 1 95 ? 3.011 -1.350 4.658 1.00 90.62 95 MET A C 1
ATOM 700 O O . MET A 1 95 ? 2.879 -0.637 5.659 1.00 90.62 95 MET A O 1
ATOM 704 N N . TRP A 1 96 ? 2.754 -0.917 3.429 1.00 93.38 96 TRP A N 1
ATOM 705 C CA . TRP A 1 96 ? 2.108 0.354 3.142 1.00 93.38 96 TRP A CA 1
ATOM 706 C C . TRP A 1 96 ? 0.658 0.371 3.629 1.00 93.38 96 TRP A C 1
ATOM 708 O O . TRP A 1 96 ? -0.083 -0.603 3.471 1.00 93.38 96 TRP A O 1
ATOM 718 N N . LEU A 1 97 ? 0.266 1.518 4.186 1.00 92.19 97 LEU A N 1
ATOM 719 C CA . LEU A 1 97 ? -1.098 1.859 4.588 1.00 92.19 97 LEU A CA 1
ATOM 720 C C . LEU A 1 97 ? -1.557 3.145 3.884 1.00 92.19 97 LEU A C 1
ATOM 722 O O . LEU A 1 97 ? -0.761 3.866 3.278 1.00 92.19 97 LEU A O 1
ATOM 726 N N . GLY A 1 98 ? -2.839 3.486 4.019 1.00 91.56 98 GLY A N 1
ATOM 727 C CA . GLY A 1 98 ? -3.454 4.674 3.421 1.00 91.56 98 GLY A CA 1
ATOM 728 C C . GLY A 1 98 ? -3.063 6.009 4.070 1.00 91.56 98 GLY A C 1
ATOM 729 O O . GLY A 1 98 ? -3.622 7.053 3.739 1.00 91.56 98 GLY A O 1
ATOM 730 N N . GLY A 1 99 ? -2.126 6.021 5.015 1.00 87.56 99 GLY A N 1
ATOM 731 C CA . GLY A 1 99 ? -1.679 7.270 5.622 1.00 87.56 99 GLY A CA 1
ATOM 732 C C . GLY A 1 99 ? -0.821 8.069 4.644 1.00 87.56 99 GLY A C 1
ATOM 733 O O . GLY A 1 99 ? 0.127 7.533 4.069 1.00 87.56 99 GLY A O 1
ATOM 734 N N . ARG A 1 100 ? -1.139 9.354 4.477 1.00 83.62 100 ARG A N 1
ATOM 735 C CA . ARG A 1 100 ? -0.397 10.285 3.625 1.00 83.62 100 ARG A CA 1
ATOM 736 C C . ARG A 1 100 ? -0.009 11.553 4.365 1.00 83.62 100 ARG A C 1
ATOM 738 O O . ARG A 1 100 ? -0.730 12.039 5.243 1.00 83.62 100 ARG A O 1
ATOM 745 N N . HIS A 1 101 ? 1.107 12.128 3.942 1.00 76.44 101 HIS A N 1
ATOM 746 C CA . HIS A 1 101 ? 1.550 13.450 4.357 1.00 76.44 101 HIS A CA 1
ATOM 747 C C . HIS A 1 101 ? 1.590 14.393 3.155 1.00 76.44 101 HIS A C 1
ATOM 749 O O . HIS A 1 101 ? 2.268 14.116 2.166 1.00 76.44 101 HIS A O 1
ATOM 755 N N . ALA A 1 102 ? 0.823 15.481 3.222 1.00 61.97 102 ALA A N 1
ATOM 756 C CA . ALA A 1 102 ? 0.875 16.559 2.238 1.00 61.97 102 ALA A CA 1
ATOM 757 C C . ALA A 1 102 ? 1.815 17.669 2.732 1.00 61.97 102 ALA A C 1
ATOM 759 O O . ALA A 1 102 ? 1.802 17.989 3.924 1.00 61.97 102 ALA A O 1
ATOM 760 N N . ASP A 1 103 ? 2.581 18.285 1.826 1.00 55.78 103 ASP A N 1
ATOM 761 C CA . ASP A 1 103 ? 3.531 19.362 2.135 1.00 55.78 103 ASP A CA 1
ATOM 762 C C . ASP A 1 103 ? 2.922 20.437 3.056 1.00 55.78 103 ASP A C 1
ATOM 764 O O . ASP A 1 103 ? 1.912 21.072 2.742 1.00 55.78 103 ASP A O 1
ATOM 768 N N . GLY A 1 104 ? 3.536 20.640 4.227 1.00 57.88 104 GLY A N 1
ATOM 769 C CA . GLY A 1 104 ? 3.084 21.608 5.238 1.00 57.88 104 GLY A CA 1
ATOM 770 C C . GLY A 1 104 ? 1.802 21.229 6.004 1.00 57.88 104 GLY A C 1
ATOM 771 O O . GLY A 1 104 ? 1.301 22.047 6.781 1.00 57.88 104 GLY A O 1
ATOM 772 N N . GLY A 1 105 ? 1.267 20.018 5.802 1.00 66.38 105 GLY A N 1
ATOM 773 C CA . GLY A 1 105 ? 0.026 19.500 6.388 1.00 66.38 105 GLY A CA 1
ATOM 774 C C . GLY A 1 105 ? 0.214 18.556 7.583 1.00 66.38 105 GLY A C 1
ATOM 775 O O . GLY A 1 105 ? 1.326 18.258 8.015 1.00 66.38 105 GLY A O 1
ATOM 776 N N . ASN A 1 106 ? -0.897 18.091 8.162 1.00 74.31 106 ASN A N 1
ATOM 777 C CA . ASN A 1 106 ? -0.886 16.996 9.143 1.00 74.31 106 ASN A CA 1
ATOM 778 C C . ASN A 1 106 ? -0.953 15.649 8.414 1.00 74.31 106 ASN A C 1
ATOM 780 O O . ASN A 1 106 ? -1.451 15.600 7.295 1.00 74.31 106 ASN A O 1
ATOM 784 N N . TRP A 1 107 ? -0.517 14.570 9.066 1.00 78.06 107 TRP A N 1
ATOM 785 C CA . TRP A 1 107 ? -0.818 13.214 8.606 1.00 78.06 107 TRP A CA 1
ATOM 786 C C . TRP A 1 107 ? -2.330 12.968 8.576 1.00 78.06 107 TRP A C 1
ATOM 788 O O . TRP A 1 107 ? -3.035 13.236 9.558 1.00 78.06 107 TRP A O 1
ATOM 798 N N . GLU A 1 108 ? -2.806 12.448 7.452 1.00 83.88 108 GLU A N 1
ATOM 799 C CA . GLU A 1 108 ? -4.213 12.139 7.208 1.00 83.88 108 GLU A CA 1
ATOM 800 C C . GLU A 1 108 ? -4.364 10.780 6.527 1.00 83.88 108 GLU A C 1
ATOM 802 O O . GLU A 1 108 ? -3.466 10.318 5.818 1.00 83.88 108 GLU A O 1
ATOM 807 N N . TRP A 1 109 ? -5.500 10.135 6.764 1.00 87.12 109 TRP A N 1
ATOM 808 C CA . TRP A 1 109 ? -5.914 8.949 6.028 1.00 87.12 109 TRP A CA 1
ATOM 809 C C . TRP A 1 109 ? -6.428 9.334 4.632 1.00 87.12 109 TRP A C 1
ATOM 811 O O . TRP A 1 109 ? -6.598 10.517 4.308 1.00 87.12 109 TRP A O 1
ATOM 821 N N . LEU A 1 110 ? -6.649 8.348 3.755 1.00 89.38 110 LEU A N 1
ATOM 822 C CA . LEU A 1 110 ? -7.028 8.633 2.367 1.00 89.38 110 LEU A CA 1
ATOM 823 C C . LEU A 1 110 ? -8.377 9.344 2.229 1.00 89.38 110 LEU A C 1
ATOM 825 O O . LEU A 1 110 ? -8.535 10.120 1.277 1.00 89.38 110 LEU A O 1
ATOM 829 N N . ASP A 1 111 ? -9.277 9.127 3.184 1.00 87.81 111 ASP A N 1
ATOM 830 C CA . ASP A 1 111 ? -10.592 9.756 3.324 1.00 87.81 111 ASP A CA 1
ATOM 831 C C . ASP A 1 111 ? -10.528 11.201 3.876 1.00 87.81 111 ASP A C 1
ATOM 833 O O . ASP A 1 111 ? -11.529 11.921 3.880 1.00 87.81 111 ASP A O 1
ATOM 837 N N . GLY A 1 112 ? -9.337 11.660 4.282 1.00 84.75 112 GLY A N 1
ATOM 838 C CA . GLY A 1 112 ? -9.080 12.995 4.825 1.00 84.75 112 GLY A CA 1
ATOM 839 C C . GLY A 1 112 ? -9.287 13.115 6.334 1.00 84.75 112 GLY A C 1
ATOM 840 O O . GLY A 1 112 ? -9.182 14.220 6.882 1.00 84.75 112 GLY A O 1
ATOM 841 N N . SER A 1 113 ? -9.582 12.020 7.030 1.00 84.25 113 SER A N 1
ATOM 842 C CA . SER A 1 113 ? -9.610 12.034 8.482 1.00 84.25 113 SER A CA 1
ATOM 843 C C . SER A 1 113 ? -8.189 12.160 9.052 1.00 84.25 113 SER A C 1
ATOM 845 O O . SER A 1 113 ? -7.172 11.896 8.404 1.00 84.25 113 SER A O 1
ATOM 847 N N . ARG A 1 114 ? -8.090 12.641 10.294 1.00 78.56 114 ARG A N 1
ATOM 848 C CA . ARG A 1 114 ? -6.788 12.864 10.935 1.00 78.56 114 ARG A CA 1
ATOM 849 C C . ARG A 1 114 ? -6.311 11.568 11.566 1.00 78.56 114 ARG A C 1
ATOM 851 O O . ARG A 1 114 ? -7.024 10.995 12.387 1.00 78.56 114 ARG A O 1
ATOM 858 N N . ILE A 1 115 ? -5.057 11.209 11.311 1.00 77.12 115 ILE A N 1
ATOM 859 C CA . ILE A 1 115 ? -4.421 10.085 11.994 1.00 77.12 115 ILE A CA 1
ATOM 860 C C . ILE A 1 115 ? -4.219 10.462 13.473 1.00 77.12 115 ILE A C 1
ATOM 862 O O . ILE A 1 115 ? -3.400 11.321 13.814 1.00 77.12 115 ILE A O 1
ATOM 866 N N . GLN A 1 116 ? -5.016 9.872 14.371 1.00 68.62 116 GLN A N 1
ATOM 867 C CA . GLN A 1 116 ? -4.990 10.206 15.798 1.00 68.62 116 GLN A CA 1
ATOM 868 C C . GLN A 1 116 ? -3.799 9.553 16.503 1.00 68.62 116 GLN A C 1
ATOM 870 O O . GLN A 1 116 ? -3.771 8.344 16.732 1.00 68.62 116 GLN A O 1
ATOM 875 N N . THR A 1 117 ? -2.842 10.377 16.933 1.00 59.69 117 THR A N 1
ATOM 876 C CA . THR A 1 117 ? -1.577 9.895 17.502 1.00 59.69 117 THR A CA 1
ATOM 877 C C . THR A 1 117 ? -1.683 9.240 18.882 1.00 59.69 117 THR A C 1
ATOM 879 O O . THR A 1 117 ? -0.745 8.586 19.324 1.00 59.69 117 THR A O 1
ATOM 882 N N . SER A 1 118 ? -2.805 9.407 19.589 1.00 58.62 118 SER A N 1
ATOM 883 C CA . SER A 1 118 ? -2.977 8.928 20.969 1.00 58.62 118 SER A CA 1
ATOM 884 C C . SER A 1 118 ? -3.886 7.705 21.122 1.00 58.62 118 SER A C 1
ATOM 886 O O . SER A 1 118 ? -4.089 7.250 22.245 1.00 58.62 118 SER A O 1
ATOM 888 N N . SER A 1 119 ? -4.465 7.191 20.036 1.00 58.75 119 SER A N 1
ATOM 889 C CA . SER A 1 119 ? -5.375 6.032 20.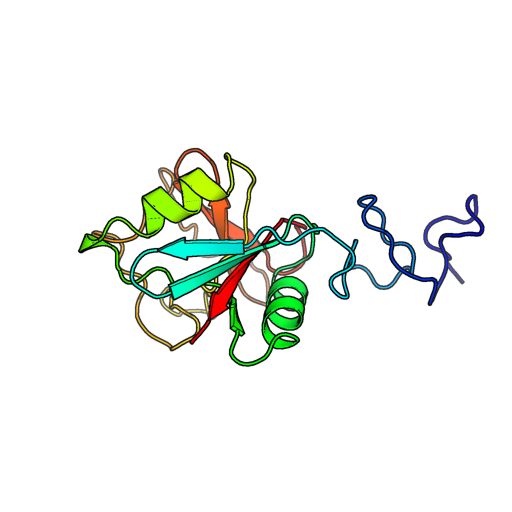066 1.00 58.75 119 SER A CA 1
ATOM 890 C C . SER A 1 119 ? -5.102 5.007 18.968 1.00 58.75 119 SER A C 1
ATOM 892 O O . SER A 1 119 ? -5.428 3.843 19.176 1.00 58.75 119 SER A O 1
ATOM 894 N N . CYS A 1 120 ? -4.504 5.417 17.846 1.00 63.06 120 CYS A N 1
ATOM 895 C CA . CYS A 1 120 ? -4.452 4.617 16.620 1.00 63.06 120 CYS A CA 1
ATOM 896 C C . CYS A 1 120 ? -3.052 4.333 16.095 1.00 63.06 120 CYS A C 1
ATOM 898 O O . CYS A 1 120 ? -2.892 3.454 15.259 1.00 63.06 120 CYS A O 1
ATOM 900 N N . THR A 1 121 ? -2.045 5.068 16.560 1.00 64.62 121 THR A N 1
ATOM 901 C CA . THR A 1 121 ? -0.688 4.961 16.025 1.00 64.62 121 THR A CA 1
ATOM 902 C C . THR A 1 121 ? 0.288 4.569 17.108 1.00 64.62 121 THR A C 1
ATOM 904 O O . THR A 1 121 ? 0.313 5.196 18.168 1.00 64.62 121 THR A O 1
ATOM 907 N N . ASP A 1 122 ? 1.154 3.621 16.791 1.00 66.25 122 ASP A N 1
ATOM 908 C CA . ASP A 1 122 ? 2.356 3.351 17.567 1.00 66.25 122 ASP A CA 1
ATOM 909 C C . ASP A 1 122 ? 3.544 3.923 16.797 1.00 66.25 122 ASP A C 1
ATOM 911 O O . ASP A 1 122 ? 4.295 3.179 16.184 1.00 66.25 122 ASP A O 1
ATOM 915 N N . TRP A 1 123 ? 3.647 5.254 16.681 1.00 67.56 123 TRP A N 1
ATOM 916 C CA . TRP A 1 123 ? 4.807 5.854 16.013 1.00 67.56 123 TRP A CA 1
ATOM 917 C C . TRP A 1 123 ? 6.082 5.372 16.698 1.00 67.56 123 TRP A C 1
ATOM 919 O O . TRP A 1 123 ? 6.188 5.445 17.925 1.00 67.56 123 TRP A O 1
ATOM 929 N N . ASP A 1 124 ? 7.059 4.926 15.908 1.00 60.22 124 ASP A N 1
ATOM 930 C CA . ASP A 1 124 ? 8.392 4.664 16.440 1.00 60.22 124 ASP A CA 1
ATOM 931 C C . ASP A 1 124 ? 8.893 5.903 17.205 1.00 60.22 124 ASP A C 1
ATOM 933 O O . ASP A 1 124 ? 8.607 7.045 16.827 1.00 60.22 124 ASP A O 1
ATOM 937 N N . THR A 1 125 ? 9.671 5.699 18.273 1.00 60.81 125 THR A N 1
ATOM 938 C CA . THR A 1 125 ? 10.307 6.810 19.000 1.00 60.81 125 THR A CA 1
ATOM 939 C C . THR A 1 125 ? 10.989 7.777 18.023 1.00 60.81 125 THR A C 1
ATOM 941 O O . THR A 1 125 ? 11.775 7.347 17.179 1.00 60.81 125 THR A O 1
ATOM 944 N N . ASP A 1 126 ? 10.675 9.069 18.164 1.00 57.91 126 ASP A N 1
ATOM 945 C CA . ASP A 1 126 ? 11.133 10.196 17.335 1.00 57.91 126 ASP A CA 1
ATOM 946 C C . ASP A 1 126 ? 10.533 10.307 15.915 1.00 57.91 126 ASP A C 1
ATOM 948 O O . ASP A 1 126 ? 11.099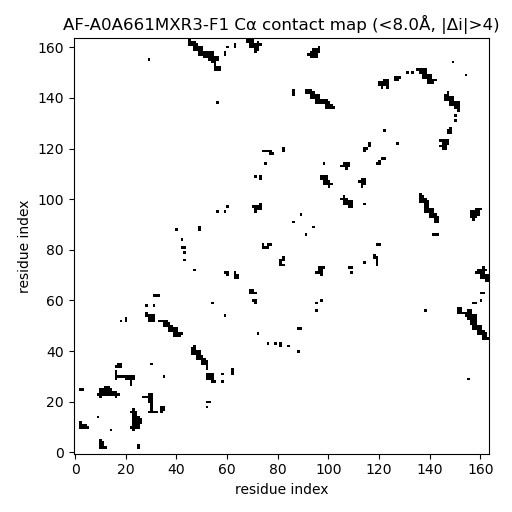 11.001 15.068 1.00 57.91 126 ASP A O 1
ATOM 952 N N . ARG A 1 127 ? 9.373 9.687 15.646 1.00 65.44 127 ARG A N 1
ATOM 953 C CA . ARG A 1 127 ? 8.625 9.814 14.377 1.00 65.44 127 ARG A CA 1
ATOM 954 C C . ARG A 1 127 ? 7.229 10.433 14.561 1.00 65.44 127 ARG A C 1
ATOM 956 O O . ARG A 1 127 ? 6.659 10.335 15.649 1.00 65.44 127 ARG A O 1
ATOM 963 N N . PRO A 1 128 ? 6.666 11.085 13.524 1.00 60.16 128 PRO A N 1
ATOM 964 C CA . PRO A 1 128 ? 7.215 11.285 12.171 1.00 60.16 128 PRO A CA 1
ATOM 965 C C . PRO A 1 128 ? 8.334 12.341 12.128 1.00 60.16 128 PRO A C 1
ATOM 967 O O . PRO A 1 128 ? 8.236 13.367 12.807 1.00 60.16 128 PRO A O 1
ATOM 970 N N . THR A 1 129 ? 9.377 12.136 11.311 1.00 60.34 129 THR A N 1
ATOM 971 C CA . THR A 1 129 ? 10.304 13.232 10.979 1.00 60.34 129 THR A CA 1
ATOM 972 C C . THR A 1 129 ? 9.722 13.997 9.802 1.00 60.34 129 THR A C 1
ATOM 974 O O . THR A 1 129 ? 9.794 13.563 8.664 1.00 60.34 129 THR A O 1
ATOM 977 N N . TYR A 1 130 ? 9.091 15.133 10.085 1.00 55.31 130 TYR A N 1
ATOM 978 C CA . TYR A 1 130 ? 8.741 16.096 9.045 1.00 55.31 130 TYR A CA 1
ATOM 979 C C . TYR A 1 130 ? 10.034 16.574 8.357 1.00 55.31 130 TYR A C 1
ATOM 981 O O . TYR A 1 130 ? 10.928 17.034 9.063 1.00 55.31 130 TYR A O 1
ATOM 989 N N . ASP A 1 131 ? 10.080 16.515 7.023 1.00 56.72 131 ASP A N 1
ATOM 990 C CA . ASP A 1 131 ? 11.176 16.911 6.111 1.00 56.72 131 ASP A CA 1
ATOM 991 C C . ASP A 1 131 ? 12.255 15.864 5.783 1.00 56.72 131 ASP A C 1
ATOM 993 O O . ASP A 1 131 ? 13.422 16.006 6.152 1.00 56.72 131 ASP A O 1
ATOM 997 N N . ASP A 1 132 ? 11.908 14.925 4.900 1.00 54.50 132 ASP A N 1
ATOM 998 C CA . ASP A 1 132 ? 12.911 14.238 4.072 1.00 54.50 132 ASP A CA 1
ATOM 999 C C . ASP A 1 132 ? 13.176 14.981 2.737 1.00 54.50 132 ASP A C 1
ATOM 1001 O O . ASP A 1 132 ? 14.087 14.625 1.990 1.00 54.50 132 ASP A O 1
ATOM 1005 N N . GLY A 1 133 ? 12.415 16.045 2.432 1.00 52.91 133 GLY A N 1
ATOM 1006 C CA . GLY A 1 133 ? 12.612 16.879 1.238 1.00 52.91 133 GLY A CA 1
ATOM 1007 C C . GLY A 1 133 ? 12.147 16.257 -0.086 1.00 52.91 133 GLY A C 1
ATOM 1008 O O . GLY A 1 133 ? 12.612 16.688 -1.143 1.00 52.91 133 GLY A O 1
ATOM 1009 N N . ASP A 1 134 ? 11.254 15.261 -0.051 1.00 56.81 134 ASP A N 1
ATOM 1010 C CA . ASP A 1 134 ? 10.677 14.651 -1.256 1.00 56.81 134 ASP A CA 1
ATOM 1011 C C . ASP A 1 134 ? 9.520 15.511 -1.801 1.00 56.81 134 ASP A C 1
ATOM 1013 O O . ASP A 1 134 ? 8.511 15.673 -1.114 1.00 56.81 134 ASP A O 1
ATOM 1017 N N . PRO A 1 135 ? 9.616 16.047 -3.034 1.00 57.16 135 PRO A N 1
ATOM 1018 C CA . PRO A 1 135 ? 8.556 16.852 -3.645 1.00 57.16 135 PRO A CA 1
ATOM 1019 C C . PRO A 1 135 ? 7.264 16.068 -3.934 1.00 57.16 135 PRO A C 1
ATOM 1021 O O . PRO A 1 135 ? 6.274 16.673 -4.345 1.00 57.16 135 PRO A O 1
ATOM 1024 N N . ASN A 1 136 ? 7.271 14.741 -3.775 1.00 57.00 136 ASN A N 1
ATOM 1025 C CA . ASN A 1 136 ? 6.115 13.883 -4.010 1.00 57.00 136 ASN A CA 1
ATOM 1026 C C . ASN A 1 136 ? 5.343 13.544 -2.722 1.00 57.00 136 ASN A C 1
ATOM 1028 O O . ASN A 1 136 ? 4.241 13.008 -2.833 1.00 57.00 136 ASN A O 1
ATOM 1032 N N . GLY A 1 137 ? 5.880 13.860 -1.532 1.00 68.12 137 GLY A N 1
ATOM 1033 C CA . GLY A 1 137 ? 5.289 13.600 -0.207 1.00 68.12 137 GLY A CA 1
ATOM 1034 C C . GLY A 1 137 ? 5.740 12.284 0.458 1.00 68.12 137 GLY A C 1
ATOM 1035 O O . GLY A 1 137 ? 6.685 11.638 0.005 1.00 68.12 137 GLY A O 1
ATOM 1036 N N . MET A 1 138 ? 5.071 11.877 1.549 1.00 70.75 138 MET A N 1
ATOM 1037 C CA . MET A 1 138 ? 5.428 10.677 2.334 1.00 70.75 138 MET A CA 1
ATOM 1038 C C . MET A 1 138 ? 4.232 9.762 2.619 1.00 70.75 138 MET A C 1
ATOM 1040 O O . MET A 1 138 ? 3.140 10.244 2.931 1.00 70.75 138 MET A O 1
ATOM 1044 N N . GLY A 1 139 ? 4.469 8.448 2.584 1.00 74.12 139 GLY A N 1
ATOM 1045 C CA . GLY A 1 139 ? 3.486 7.408 2.889 1.00 74.12 139 GLY A CA 1
ATOM 1046 C C . GLY A 1 139 ? 3.685 6.802 4.274 1.00 74.12 139 GLY A C 1
ATOM 1047 O O . GLY A 1 139 ? 4.790 6.800 4.824 1.00 74.12 139 GLY A O 1
ATOM 1048 N N . LEU A 1 140 ? 2.603 6.281 4.847 1.00 79.12 140 LEU A N 1
ATOM 1049 C CA . LEU A 1 140 ? 2.639 5.597 6.132 1.00 79.12 140 LEU A CA 1
ATOM 1050 C C . LEU A 1 140 ? 3.034 4.131 5.950 1.00 79.12 140 LEU A C 1
ATOM 1052 O O . LEU A 1 140 ? 2.325 3.356 5.306 1.00 79.12 140 LEU A O 1
ATOM 1056 N N . LEU A 1 141 ? 4.141 3.755 6.578 1.00 79.38 141 LEU A N 1
ATOM 1057 C CA . LEU A 1 141 ? 4.658 2.400 6.617 1.00 79.38 141 LEU A CA 1
ATOM 1058 C C . LEU A 1 141 ? 4.463 1.796 8.009 1.00 79.38 141 LEU A C 1
ATOM 1060 O O . LEU A 1 141 ? 4.992 2.289 9.008 1.00 79.38 141 LEU A O 1
ATOM 1064 N N . MET A 1 142 ? 3.761 0.673 8.068 1.00 82.06 142 MET A N 1
ATOM 1065 C CA . MET A 1 142 ? 3.683 -0.163 9.260 1.00 82.06 142 MET A CA 1
ATOM 1066 C C . MET A 1 142 ? 4.850 -1.155 9.274 1.00 82.06 142 MET A C 1
ATOM 1068 O O . MET A 1 142 ? 5.145 -1.758 8.249 1.00 82.06 142 MET A O 1
ATOM 1072 N N . ARG A 1 143 ? 5.500 -1.364 10.426 1.00 75.75 143 ARG A N 1
ATOM 1073 C CA . ARG A 1 143 ? 6.546 -2.389 10.617 1.00 75.75 143 ARG A CA 1
ATOM 1074 C C . ARG A 1 143 ? 6.526 -2.953 12.040 1.00 75.75 143 ARG A C 1
ATOM 1076 O O . ARG A 1 143 ? 5.776 -2.482 12.894 1.00 75.75 143 ARG A O 1
ATOM 1083 N N . ILE A 1 144 ? 7.362 -3.953 12.332 1.00 65.19 144 ILE A N 1
ATOM 1084 C CA . ILE A 1 144 ? 7.614 -4.370 13.724 1.00 65.19 144 ILE A CA 1
ATOM 1085 C C . ILE A 1 144 ? 8.222 -3.196 14.501 1.00 65.19 144 ILE A C 1
ATOM 1087 O O . ILE A 1 144 ? 9.226 -2.628 14.072 1.00 65.19 144 ILE A O 1
ATOM 1091 N N . GLY A 1 145 ? 7.655 -2.894 15.671 1.00 62.88 145 GLY A N 1
ATOM 1092 C CA . GLY A 1 145 ? 8.165 -1.868 16.588 1.00 62.88 145 GLY A CA 1
ATOM 1093 C C . GLY A 1 145 ? 7.481 -0.509 16.469 1.00 62.88 145 GLY A C 1
ATOM 1094 O O . GLY A 1 145 ? 7.643 0.292 17.381 1.00 62.88 145 GLY A O 1
ATOM 1095 N N . GLY A 1 146 ? 6.683 -0.305 15.417 1.00 69.69 146 GLY A N 1
ATOM 1096 C CA . GLY A 1 146 ? 5.891 0.901 15.264 1.00 69.69 146 GLY A CA 1
ATOM 1097 C C . GLY A 1 146 ? 5.613 1.284 13.816 1.00 69.69 146 GLY A C 1
ATOM 1098 O O . GLY A 1 146 ? 5.880 0.548 12.863 1.00 69.69 146 GLY A O 1
ATOM 1099 N N . TRP A 1 147 ? 5.015 2.455 13.671 1.00 74.69 147 TRP A N 1
ATOM 1100 C CA . TRP A 1 147 ? 4.675 3.106 12.420 1.00 74.69 147 TRP A CA 1
ATOM 1101 C C . TRP A 1 147 ? 5.761 4.119 12.089 1.00 74.69 147 TRP A C 1
ATOM 1103 O O . TRP A 1 147 ? 6.292 4.803 12.971 1.00 74.69 147 TRP A O 1
ATOM 1113 N N . ARG A 1 148 ? 6.079 4.221 10.804 1.00 71.31 148 ARG A N 1
ATOM 1114 C CA . ARG A 1 148 ? 7.119 5.100 10.293 1.00 71.31 148 ARG A CA 1
ATOM 1115 C C . ARG A 1 148 ? 6.650 5.747 9.000 1.00 71.31 148 ARG A C 1
ATOM 1117 O O . ARG A 1 148 ? 5.953 5.150 8.193 1.00 71.31 148 ARG A O 1
ATOM 1124 N N . ASP A 1 149 ? 7.073 6.970 8.804 1.00 68.25 149 ASP A N 1
ATOM 1125 C CA . ASP A 1 149 ? 7.065 7.661 7.531 1.00 68.25 149 ASP A CA 1
ATOM 1126 C C . ASP A 1 149 ? 8.076 7.019 6.561 1.00 68.25 149 ASP A C 1
ATOM 1128 O O . ASP A 1 149 ? 9.188 6.645 6.944 1.00 68.25 149 ASP A O 1
ATOM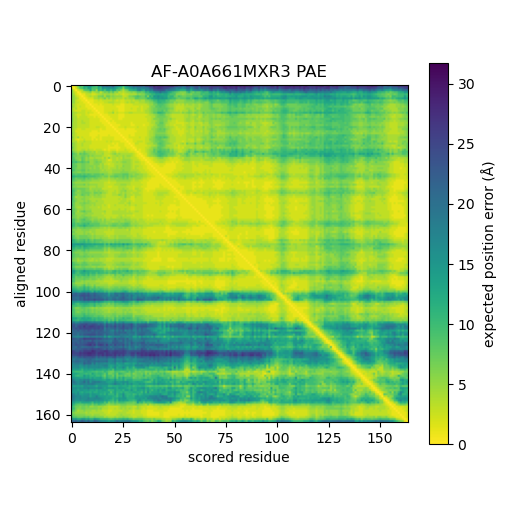 1132 N N . ALA A 1 150 ? 7.696 6.840 5.301 1.00 69.00 150 ALA A N 1
ATOM 1133 C CA . ALA A 1 150 ? 8.630 6.423 4.265 1.00 69.00 150 ALA A CA 1
ATOM 1134 C C . ALA A 1 150 ? 8.356 7.157 2.950 1.00 69.00 150 ALA A C 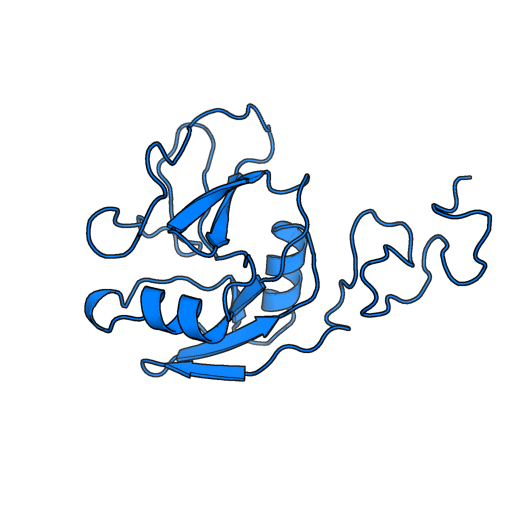1
ATOM 1136 O O . ALA A 1 150 ? 7.225 7.534 2.637 1.00 69.00 150 ALA A O 1
ATOM 1137 N N . LEU A 1 151 ? 9.435 7.380 2.204 1.00 66.25 151 LEU A N 1
ATOM 1138 C CA . LEU A 1 151 ? 9.417 8.076 0.924 1.00 66.25 151 LEU A CA 1
ATOM 1139 C C . LEU A 1 151 ? 8.583 7.298 -0.091 1.00 66.25 151 LEU A C 1
ATOM 1141 O O . LEU A 1 151 ? 8.803 6.098 -0.265 1.00 66.25 151 LEU A O 1
ATOM 1145 N N . TYR A 1 152 ? 7.663 7.981 -0.776 1.00 68.50 152 TYR A N 1
ATOM 1146 C CA . TYR A 1 152 ? 6.706 7.325 -1.668 1.00 68.50 152 TYR A CA 1
ATOM 1147 C C . TYR A 1 152 ? 7.345 6.534 -2.812 1.00 68.50 152 TYR A C 1
ATOM 1149 O O . TYR A 1 152 ? 6.729 5.569 -3.242 1.00 68.50 152 TYR A O 1
ATOM 1157 N N . GLY A 1 153 ? 8.521 6.943 -3.308 1.00 61.75 153 GLY A N 1
ATOM 1158 C CA . GLY A 1 153 ? 9.134 6.404 -4.534 1.00 61.75 153 GLY A CA 1
ATOM 1159 C C . GLY A 1 153 ? 10.546 5.831 -4.383 1.00 61.75 153 GLY A C 1
ATOM 1160 O O . GLY A 1 153 ? 11.216 5.622 -5.386 1.00 61.75 153 GLY A O 1
ATOM 1161 N N . PHE A 1 154 ? 11.037 5.626 -3.156 1.00 64.62 154 PHE A N 1
ATOM 1162 C CA . PHE A 1 154 ? 12.407 5.134 -2.915 1.00 64.62 154 PHE A CA 1
ATOM 1163 C C . PHE A 1 154 ? 12.466 3.816 -2.140 1.00 64.62 154 PHE A C 1
ATOM 1165 O O . PHE A 1 154 ? 13.559 3.342 -1.820 1.00 64.62 154 PHE A O 1
ATOM 1172 N N . ALA A 1 155 ? 11.314 3.244 -1.797 1.00 71.00 155 ALA A N 1
ATOM 1173 C CA . ALA A 1 155 ? 11.256 1.989 -1.077 1.00 71.00 155 ALA A CA 1
ATOM 1174 C C . ALA A 1 155 ? 10.054 1.157 -1.519 1.00 71.00 155 ALA A C 1
ATOM 1176 O O . ALA A 1 155 ? 8.926 1.649 -1.545 1.00 71.00 155 ALA A O 1
ATOM 1177 N N . ASP A 1 156 ? 10.332 -0.111 -1.786 1.00 84.69 156 ASP A N 1
ATOM 1178 C CA . ASP A 1 156 ? 9.349 -1.094 -2.203 1.00 84.69 156 ASP A CA 1
ATOM 1179 C C . ASP A 1 156 ? 8.979 -1.963 -1.006 1.00 84.69 156 ASP A C 1
ATOM 1181 O O . ASP A 1 156 ? 9.847 -2.568 -0.368 1.00 84.69 156 ASP A O 1
ATOM 1185 N N . TRP A 1 157 ? 7.690 -2.015 -0.681 1.00 88.69 157 TRP A N 1
ATOM 1186 C CA . TRP A 1 157 ? 7.176 -2.782 0.452 1.00 88.69 157 TRP A CA 1
ATOM 1187 C C . TRP A 1 157 ? 5.866 -3.467 0.084 1.00 88.69 157 TRP A C 1
ATOM 1189 O O . TRP A 1 157 ? 5.199 -3.073 -0.874 1.00 88.69 157 TRP A O 1
ATOM 1199 N N . GLY A 1 158 ? 5.493 -4.475 0.876 1.00 91.94 158 GLY A N 1
ATOM 1200 C CA . GLY A 1 158 ? 4.145 -5.030 0.822 1.00 91.94 158 GLY A CA 1
ATOM 1201 C C . GLY A 1 158 ? 3.101 -3.960 1.138 1.00 91.94 158 GLY A C 1
ATOM 1202 O O . GLY A 1 158 ? 3.426 -2.848 1.558 1.00 91.94 158 GLY A O 1
ATOM 1203 N N . TYR A 1 159 ? 1.826 -4.273 0.958 1.00 93.94 159 TYR A N 1
ATOM 1204 C CA . TYR A 1 159 ? 0.753 -3.311 1.190 1.00 93.94 159 TYR A CA 1
ATOM 1205 C C . TYR A 1 159 ? -0.526 -3.970 1.686 1.00 93.94 159 TYR A C 1
ATOM 1207 O O . TYR A 1 159 ? -0.817 -5.127 1.377 1.00 93.94 159 TYR A O 1
ATOM 1215 N N . VAL A 1 160 ? -1.299 -3.213 2.467 1.00 95.62 160 VAL A N 1
ATOM 1216 C CA . VAL A 1 160 ? -2.612 -3.650 2.947 1.00 95.62 160 VAL A CA 1
ATOM 1217 C C . VAL A 1 160 ? -3.701 -2.877 2.220 1.00 95.62 160 VAL A C 1
ATOM 1219 O O . VAL A 1 160 ? -3.758 -1.650 2.306 1.00 95.62 160 VAL A O 1
ATOM 1222 N N . CYS A 1 161 ? -4.584 -3.600 1.537 1.00 95.94 161 CYS A N 1
ATOM 1223 C CA . CYS A 1 161 ? -5.820 -3.044 0.997 1.00 95.94 161 CYS A CA 1
ATOM 1224 C C . CYS A 1 161 ? -6.973 -3.299 1.959 1.00 95.94 161 CYS A C 1
ATOM 1226 O O . CYS A 1 161 ? -7.013 -4.346 2.608 1.00 95.94 161 CYS A O 1
ATOM 1228 N N . GLU A 1 162 ? -7.943 -2.400 1.975 1.00 95.38 162 GLU A N 1
ATOM 1229 C CA . GLU A 1 162 ? -9.180 -2.524 2.738 1.00 95.38 162 GLU A CA 1
ATOM 1230 C C . GLU A 1 162 ? -10.369 -2.156 1.855 1.00 95.38 162 GLU A C 1
ATOM 1232 O O . GLU A 1 162 ? -10.244 -1.303 0.976 1.00 95.38 162 GLU A O 1
ATOM 1237 N N . ALA A 1 163 ? -11.491 -2.846 2.056 1.00 89.50 163 ALA A N 1
ATOM 1238 C CA . ALA A 1 163 ? -12.742 -2.506 1.396 1.00 89.50 163 ALA A CA 1
ATOM 1239 C C . ALA A 1 163 ? -13.445 -1.331 2.098 1.00 89.50 163 ALA A C 1
ATOM 1241 O O . ALA A 1 163 ? -13.657 -1.411 3.308 1.00 89.50 163 ALA A O 1
ATOM 1242 N N . ASP A 1 164 ? -13.862 -0.327 1.322 1.00 69.75 164 ASP A N 1
ATOM 1243 C CA . ASP A 1 164 ? -14.719 0.791 1.763 1.00 69.75 164 ASP A CA 1
ATOM 1244 C C . ASP A 1 164 ? -16.204 0.384 1.909 1.00 69.75 164 ASP A C 1
ATOM 1246 O O . ASP A 1 164 ? -16.730 -0.363 1.039 1.00 69.75 164 ASP A O 1
#

Nearest PDB structures (foldseek):
  6tla-assembly1_B  TM=7.935E-01  e=8.785E-08  Homo sapiens
  4yli-assembly2_D  TM=7.826E-01  e=1.674E-06  Homo sapiens
  5xtw-assembly6_F  TM=7.176E-01  e=5.972E-06  Homo sapiens
  3j82-assembly1_A  TM=7.273E-01  e=2.843E-05  Mus musculus
  4wuw-assembly1_A  TM=7.763E-01  e=1.138E-04  Rattus norvegicus

Mean predicted aligned error: 7.43 Å

Secondary structure (DSSP, 8-state):
---TTTT-TT-STT----SSSS-SS-SS-SSTTTTS---EEEETTEEEEEEEEEE-HHHHHHHHHHSTTEEE-----GGGTHHHHHHHHTTT--EEEEEEE-TTS-EE-TTS-B--TTTT--BPTT---S----TT-EEEEEETTEEEEEETTT--EEEEEEE-

Foldseek 3Di:
DDQVDPPDPQAEQPHDAAQPQDNRNPPLWHNAPQNFAFDWDDDPNKIKTWGFGFGFQVRLQVRQVVDPQKGFADFDVLVSVSLVVVCVVNVFFKAFGQWWDDVVDAIAGVVRHHDDPPRGWPAAPPDDDPDPPDPVGWTWIDGPRTIYTDDRRPTTGITMMMGD

Solvent-accessible surface area (backbone atoms only — not comparable to full-atom values): 9091 Å² total; per-residue (Å²): 142,74,46,79,37,89,88,41,90,70,30,26,79,77,38,72,59,46,69,73,80,45,48,22,25,53,81,84,53,17,15,57,94,65,60,30,65,50,58,75,50,74,57,102,88,41,47,34,30,51,28,65,31,37,22,28,53,65,56,42,34,50,50,23,49,72,39,92,58,26,34,38,29,68,72,74,54,28,95,79,44,43,50,62,49,54,50,58,71,50,72,51,51,50,26,36,38,21,35,38,35,51,90,97,58,67,56,21,31,79,89,66,48,71,65,49,71,88,69,46,49,54,52,29,92,87,47,74,71,85,79,86,77,57,95,87,33,37,31,31,30,41,40,72,87,26,32,42,72,39,56,37,83,81,49,62,32,17,28,32,24,26,51,116

Sequence (164 aa):
DVDCDDGDRDIHPGAAERCDGADNDCDGSRDEGGVCPCPTATHGGHTYFFCVATVNWYDARTACRAQTNYDLAILEDCAAGEPNWVQGQASGEPMWLGGRHADGGNWEWLDGSRIQTSSCTDWDTDRPTYDDGDPNGMGLLMRIGGWRDALYGFADWGYVCEAD

Radius of gyration: 16.26 Å; Cα contacts (8 Å, |Δi|>4): 349; chains: 1; bounding box: 39×35×46 Å

pLDDT: mean 81.72, std 12.28, range [52.91, 95.94]